Protein AF-0000000081229190 (afdb_homodimer)

Organism: NCBI:txid444605

Structure (mmCIF, N/CA/C/O backbone):
data_AF-0000000081229190-model_v1
#
loop_
_entity.id
_entity.type
_entity.pdbx_description
1 polymer 'MADS-box domain-containing protein'
#
loop_
_atom_site.group_PDB
_atom_site.id
_atom_site.type_symbol
_atom_site.label_atom_id
_atom_site.label_alt_id
_atom_site.label_comp_id
_atom_site.label_asym_id
_atom_site.label_entity_id
_atom_site.label_seq_id
_atom_site.pdbx_PDB_ins_code
_atom_site.Cartn_x
_atom_site.Cartn_y
_atom_site.Cartn_z
_atom_site.occupancy
_atom_site.B_iso_or_equiv
_atom_site.auth_seq_id
_atom_site.auth_comp_id
_atom_site.auth_asym_id
_atom_site.auth_atom_id
_atom_site.pdbx_PDB_model_num
ATOM 1 N N . MET A 1 1 ? 0.702 -2.137 -29.719 1 44.91 1 MET A N 1
ATOM 2 C CA . MET A 1 1 ? -0.672 -2.428 -29.328 1 44.91 1 MET A CA 1
ATOM 3 C C . MET A 1 1 ? -0.788 -2.543 -27.812 1 44.91 1 MET A C 1
ATOM 5 O O . MET A 1 1 ? 0.131 -3.031 -27.156 1 44.91 1 MET A O 1
ATOM 9 N N . GLY A 1 2 ? -1.499 -1.683 -27.266 1 44.56 2 GLY A N 1
ATOM 10 C CA . GLY A 1 2 ? -1.518 -1.787 -25.812 1 44.56 2 GLY A CA 1
ATOM 11 C C . GLY A 1 2 ? -2.01 -3.135 -25.312 1 44.56 2 GLY A C 1
ATOM 12 O O . GLY A 1 2 ? -2.484 -3.955 -26.109 1 44.56 2 GLY A O 1
ATOM 13 N N . ARG A 1 3 ? -1.478 -3.643 -24.391 1 60.81 3 ARG A N 1
ATOM 14 C CA . ARG A 1 3 ? -1.942 -4.926 -23.875 1 60.81 3 ARG A CA 1
ATOM 15 C C . ARG A 1 3 ? -3.41 -4.852 -23.469 1 60.81 3 ARG A C 1
ATOM 17 O O . ARG A 1 3 ? -3.875 -3.818 -22.984 1 60.81 3 ARG A O 1
ATOM 24 N N . GLY A 1 4 ? -4.352 -4.973 -24.469 1 62.59 4 GLY A N 1
ATOM 25 C CA . GLY A 1 4 ? -5.777 -5.051 -24.203 1 62.59 4 GLY A CA 1
ATOM 26 C C . GLY A 1 4 ? -6.105 -5.039 -22.719 1 62.59 4 GLY A C 1
ATOM 27 O O . GLY A 1 4 ? -5.215 -4.863 -21.875 1 62.59 4 GLY A O 1
ATOM 28 N N . LYS A 1 5 ? -7.398 -4.93 -22.281 1 77.44 5 LYS A N 1
ATOM 29 C CA . LYS A 1 5 ? -7.883 -4.992 -20.906 1 77.44 5 LYS A CA 1
ATOM 30 C C . LYS A 1 5 ? -7.43 -6.281 -20.219 1 77.44 5 LYS A C 1
ATOM 32 O O . LYS A 1 5 ? -7.68 -7.379 -20.719 1 77.44 5 LYS A O 1
ATOM 37 N N . ILE A 1 6 ? -6.566 -6.094 -19.328 1 78.38 6 ILE A N 1
ATOM 38 C CA . ILE A 1 6 ? -6.047 -7.27 -18.641 1 78.38 6 ILE A CA 1
ATOM 39 C C . ILE A 1 6 ? -7.086 -7.793 -17.656 1 78.38 6 ILE A C 1
ATOM 41 O O . ILE A 1 6 ? -7.719 -7.016 -16.938 1 78.38 6 ILE A O 1
ATOM 45 N N . VAL A 1 7 ? -7.406 -9.086 -17.891 1 89.5 7 VAL A N 1
ATOM 46 C CA . VAL A 1 7 ? -8.211 -9.766 -16.875 1 89.5 7 VAL A CA 1
ATOM 47 C C . VAL A 1 7 ? -7.379 -9.977 -15.617 1 89.5 7 VAL A C 1
ATOM 49 O O . VAL A 1 7 ? -6.242 -10.445 -15.688 1 89.5 7 VAL A O 1
ATOM 52 N N . ILE A 1 8 ? -7.957 -9.547 -14.477 1 95 8 ILE A N 1
ATOM 53 C CA . ILE A 1 8 ? -7.215 -9.68 -13.227 1 95 8 ILE A CA 1
ATOM 54 C C . ILE A 1 8 ? -7.332 -11.117 -12.719 1 95 8 ILE A C 1
ATOM 56 O O . ILE A 1 8 ? -8.305 -11.461 -12.031 1 95 8 ILE A O 1
ATOM 60 N N . ARG A 1 9 ? -6.488 -11.859 -13.055 1 95.94 9 ARG A N 1
ATOM 61 C CA . ARG A 1 9 ? -6.305 -13.242 -12.609 1 95.94 9 ARG A CA 1
ATOM 62 C C . ARG A 1 9 ? -4.824 -13.578 -12.484 1 95.94 9 ARG A C 1
ATOM 64 O O . ARG A 1 9 ? -3.979 -12.938 -13.117 1 95.94 9 ARG A O 1
ATOM 71 N N . ARG A 1 10 ? -4.688 -14.594 -11.68 1 95.69 10 ARG A N 1
ATOM 72 C CA . ARG A 1 10 ? -3.295 -14.984 -11.477 1 95.69 10 ARG A CA 1
ATOM 73 C C . ARG A 1 10 ? -2.6 -15.25 -12.805 1 95.69 10 ARG A C 1
ATOM 75 O O . ARG A 1 10 ? -3.15 -15.938 -13.672 1 95.69 10 ARG A O 1
ATOM 82 N N . ILE A 1 11 ? -1.456 -14.688 -12.922 1 95.88 11 ILE A N 1
ATOM 83 C CA . ILE A 1 11 ? -0.645 -14.914 -14.109 1 95.88 11 ILE A CA 1
ATOM 84 C C . ILE A 1 11 ? -0.009 -16.297 -14.039 1 95.88 11 ILE A C 1
ATOM 86 O O . ILE A 1 11 ? 0.702 -16.625 -13.086 1 95.88 11 ILE A O 1
ATOM 90 N N . ASP A 1 12 ? -0.111 -17.125 -15.031 1 95.94 12 ASP A N 1
ATOM 91 C CA . ASP A 1 12 ? 0.319 -18.516 -15.008 1 95.94 12 ASP A CA 1
ATOM 92 C C . ASP A 1 12 ? 1.807 -18.641 -15.328 1 95.94 12 ASP A C 1
ATOM 94 O O . ASP A 1 12 ? 2.512 -19.453 -14.727 1 95.94 12 ASP A O 1
ATOM 98 N N . ASN A 1 13 ? 2.188 -17.922 -16.359 1 96.19 13 ASN A N 1
ATOM 99 C CA . ASN A 1 13 ? 3.607 -17.969 -16.703 1 96.19 13 ASN A CA 1
ATOM 100 C C . ASN A 1 13 ? 4.465 -17.359 -15.594 1 96.19 13 ASN A C 1
ATOM 102 O O . ASN A 1 13 ? 4.312 -16.188 -15.25 1 96.19 13 ASN A O 1
ATOM 106 N N . SER A 1 14 ? 5.363 -18.141 -15.102 1 95.31 14 SER A N 1
ATOM 107 C CA . SER A 1 14 ? 6.145 -17.75 -13.938 1 95.31 14 SER A CA 1
ATOM 108 C C . SER A 1 14 ? 7.039 -16.547 -14.242 1 95.31 14 SER A C 1
ATOM 110 O O . SER A 1 14 ? 7.18 -15.641 -13.422 1 95.31 14 SER A O 1
ATOM 112 N N . THR A 1 15 ? 7.676 -16.578 -15.367 1 96.69 15 THR A N 1
ATOM 113 C CA . THR A 1 15 ? 8.57 -15.492 -15.742 1 96.69 15 THR A CA 1
ATOM 114 C C . THR A 1 15 ? 7.797 -14.18 -15.852 1 96.69 15 THR A C 1
ATOM 116 O O . THR A 1 15 ? 8.211 -13.164 -15.297 1 96.69 15 THR A O 1
ATOM 119 N N . SER A 1 16 ? 6.676 -14.227 -16.547 1 96.19 16 SER A N 1
ATOM 120 C CA . SER A 1 16 ? 5.836 -13.047 -16.672 1 96.19 16 SER A CA 1
ATOM 121 C C . SER A 1 16 ? 5.297 -12.586 -15.328 1 96.19 16 SER A C 1
ATOM 123 O O . SER A 1 16 ? 5.211 -11.391 -15.055 1 96.19 16 SER A O 1
ATOM 125 N N . ARG A 1 17 ? 4.875 -13.539 -14.492 1 96.81 17 ARG A N 1
ATOM 126 C CA . ARG A 1 17 ? 4.359 -13.227 -13.164 1 96.81 17 ARG A CA 1
ATOM 127 C C . ARG A 1 17 ? 5.41 -12.516 -12.32 1 96.81 17 ARG A C 1
ATOM 129 O O . ARG A 1 17 ? 5.102 -11.555 -11.617 1 96.81 17 ARG A O 1
ATOM 136 N N . GLN A 1 18 ? 6.605 -12.984 -12.477 1 96.81 18 GLN A N 1
ATOM 137 C CA . GLN A 1 18 ? 7.695 -12.383 -11.711 1 96.81 18 GLN A CA 1
ATOM 138 C C . GLN A 1 18 ? 7.98 -10.961 -12.195 1 96.81 18 GLN A C 1
ATOM 140 O O . GLN A 1 18 ? 8.25 -10.07 -11.383 1 96.81 18 GLN A O 1
ATOM 145 N N . VAL A 1 19 ? 7.98 -10.812 -13.477 1 97.81 19 VAL A N 1
ATOM 146 C CA . VAL A 1 19 ? 8.227 -9.484 -14.031 1 97.81 19 VAL A CA 1
ATOM 147 C C . VAL A 1 19 ? 7.129 -8.523 -13.594 1 97.81 19 VAL A C 1
ATOM 149 O O . VAL A 1 19 ? 7.41 -7.406 -13.148 1 97.81 19 VAL A O 1
ATOM 152 N N . THR A 1 20 ? 5.879 -8.922 -13.727 1 97 20 THR A N 1
ATOM 153 C CA . THR A 1 20 ? 4.746 -8.117 -13.297 1 97 20 THR A CA 1
ATOM 154 C C . THR A 1 20 ? 4.844 -7.797 -11.805 1 97 20 THR A C 1
ATOM 156 O O . THR A 1 20 ? 4.641 -6.656 -11.391 1 97 20 THR A O 1
ATOM 159 N N . PHE A 1 21 ? 5.18 -8.797 -11.008 1 97.81 21 PHE A N 1
ATOM 160 C CA . PHE A 1 21 ? 5.336 -8.617 -9.57 1 97.81 21 PHE A CA 1
ATOM 161 C C . PHE A 1 21 ? 6.316 -7.488 -9.266 1 97.81 21 PHE A C 1
ATOM 163 O O . PHE A 1 21 ? 6.008 -6.582 -8.484 1 97.81 21 PHE A O 1
ATOM 170 N N . SER A 1 22 ? 7.426 -7.504 -9.922 1 98 22 SER A N 1
ATOM 171 C CA . SER A 1 22 ? 8.461 -6.512 -9.656 1 98 22 SER A CA 1
ATOM 172 C C . SER A 1 22 ? 7.984 -5.109 -10.016 1 98 22 SER A C 1
ATOM 174 O O . SER A 1 22 ? 8.18 -4.168 -9.242 1 98 22 SER A O 1
ATOM 176 N N . LYS A 1 23 ? 7.395 -5.059 -11.109 1 98.12 23 LYS A N 1
ATOM 177 C CA . LYS A 1 23 ? 6.957 -3.75 -11.586 1 98.12 23 LYS A CA 1
ATOM 178 C C . LYS A 1 23 ? 5.844 -3.184 -10.711 1 98.12 23 LYS A C 1
ATOM 180 O O . LYS A 1 23 ? 5.914 -2.031 -10.281 1 98.12 23 LYS A O 1
ATOM 185 N N . ARG A 1 24 ? 4.891 -3.986 -10.484 1 98.44 24 ARG A N 1
ATOM 186 C CA . ARG A 1 24 ? 3.748 -3.51 -9.711 1 98.44 24 ARG A CA 1
ATOM 187 C C . ARG A 1 24 ? 4.133 -3.26 -8.258 1 98.44 24 ARG A C 1
ATOM 189 O O . ARG A 1 24 ? 3.609 -2.342 -7.621 1 98.44 24 ARG A O 1
ATOM 196 N N . ARG A 1 25 ? 4.887 -4.082 -7.75 1 97.75 25 ARG A N 1
ATOM 197 C CA . ARG A 1 25 ? 5.383 -3.871 -6.391 1 97.75 25 ARG A CA 1
ATOM 198 C C . ARG A 1 25 ? 6.039 -2.502 -6.254 1 97.75 25 ARG A C 1
ATOM 200 O O . ARG A 1 25 ? 5.727 -1.75 -5.328 1 97.75 25 ARG A O 1
ATOM 207 N N . SER A 1 26 ? 6.973 -2.232 -7.16 1 98.44 26 SER A N 1
ATOM 208 C CA . SER A 1 26 ? 7.664 -0.947 -7.125 1 98.44 26 SER A CA 1
ATOM 209 C C . SER A 1 26 ? 6.68 0.213 -7.242 1 98.44 26 SER A C 1
ATOM 211 O O . SER A 1 26 ? 6.82 1.222 -6.547 1 98.44 26 SER A O 1
ATOM 213 N N . GLY A 1 27 ? 5.727 0.054 -8.133 1 98.62 27 GLY A N 1
ATOM 214 C CA . GLY A 1 27 ? 4.707 1.076 -8.289 1 98.62 27 GLY A CA 1
ATOM 215 C C . GLY A 1 27 ? 3.875 1.292 -7.039 1 98.62 27 GLY A C 1
ATOM 216 O O . GLY A 1 27 ? 3.576 2.432 -6.676 1 98.62 27 GLY A O 1
ATOM 217 N N . LEU A 1 28 ? 3.498 0.264 -6.406 1 98.56 28 LEU A N 1
ATOM 218 C CA . LEU A 1 28 ? 2.697 0.331 -5.191 1 98.56 28 LEU A CA 1
ATOM 219 C C . LEU A 1 28 ? 3.434 1.095 -4.094 1 98.56 28 LEU A C 1
ATOM 221 O O . LEU A 1 28 ? 2.861 1.982 -3.459 1 98.56 28 LEU A O 1
ATOM 225 N N . LEU A 1 29 ? 4.648 0.758 -3.965 1 98 29 LEU A N 1
ATOM 226 C CA . LEU A 1 29 ? 5.449 1.396 -2.924 1 98 29 LEU A CA 1
ATOM 227 C C . LEU A 1 29 ? 5.656 2.875 -3.23 1 98 29 LEU A C 1
ATOM 229 O O . LEU A 1 29 ? 5.617 3.711 -2.324 1 98 29 LEU A O 1
ATOM 233 N N . LYS A 1 30 ? 5.875 3.213 -4.441 1 98.25 30 LYS A N 1
ATOM 234 C CA . LYS A 1 30 ? 6.016 4.613 -4.836 1 98.25 30 LYS A CA 1
ATOM 235 C C . LYS A 1 30 ? 4.742 5.398 -4.531 1 98.25 30 LYS A C 1
ATOM 237 O O . LYS A 1 30 ? 4.809 6.512 -4.008 1 98.25 30 LYS A O 1
ATOM 242 N N . LYS A 1 31 ? 3.672 4.824 -4.879 1 98.38 31 LYS A N 1
ATOM 243 C CA . LYS A 1 31 ? 2.398 5.5 -4.645 1 98.38 31 LYS A CA 1
ATOM 244 C C . LYS A 1 31 ? 2.139 5.691 -3.154 1 98.38 31 LYS A C 1
ATOM 246 O O . LYS A 1 31 ? 1.525 6.676 -2.746 1 98.38 31 LYS A O 1
ATOM 251 N N . ALA A 1 32 ? 2.525 4.719 -2.367 1 97.75 32 ALA A N 1
ATOM 252 C CA . ALA A 1 32 ? 2.385 4.844 -0.918 1 97.75 32 ALA A CA 1
ATOM 253 C C . ALA A 1 32 ? 3.199 6.02 -0.388 1 97.75 32 ALA A C 1
ATOM 255 O O . ALA A 1 32 ? 2.717 6.789 0.446 1 97.75 32 ALA A O 1
ATOM 256 N N . LYS A 1 33 ? 4.402 6.16 -0.848 1 97 33 LYS A N 1
ATOM 257 C CA . LYS A 1 33 ? 5.254 7.273 -0.438 1 97 33 LYS A CA 1
ATOM 258 C C . LYS A 1 33 ? 4.645 8.609 -0.839 1 97 33 LYS A C 1
ATOM 260 O O . LYS A 1 33 ? 4.629 9.555 -0.047 1 97 33 LYS A O 1
ATOM 265 N N . VAL A 1 34 ? 4.207 8.703 -2.016 1 97.38 34 VAL A N 1
ATOM 266 C CA . VAL A 1 34 ? 3.615 9.93 -2.541 1 97.38 34 VAL A CA 1
ATOM 267 C C . VAL A 1 34 ? 2.402 10.32 -1.7 1 97.38 34 VAL A C 1
ATOM 269 O O . VAL A 1 34 ? 2.268 11.477 -1.29 1 97.38 34 VAL A O 1
ATOM 272 N N . LEU A 1 35 ? 1.558 9.336 -1.472 1 97.25 35 LEU A N 1
ATOM 273 C CA . LEU A 1 35 ? 0.381 9.586 -0.645 1 97.25 35 LEU A CA 1
ATOM 274 C C . LEU A 1 35 ? 0.781 10.109 0.729 1 97.25 35 LEU A C 1
ATOM 276 O O . LEU A 1 35 ? 0.182 11.062 1.23 1 97.25 35 LEU A O 1
ATOM 280 N N . SER A 1 36 ? 1.752 9.438 1.32 1 95.12 36 SER A N 1
ATOM 281 C CA . SER A 1 36 ? 2.219 9.836 2.646 1 95.12 36 SER A CA 1
ATOM 282 C C . SER A 1 36 ? 2.672 11.289 2.664 1 95.12 36 SER A C 1
ATOM 284 O O . SER A 1 36 ? 2.33 12.039 3.58 1 95.12 36 SER A O 1
ATOM 286 N N . VAL A 1 37 ? 3.389 11.734 1.677 1 96.06 37 VAL A N 1
ATOM 287 C CA . VAL A 1 37 ? 3.967 13.07 1.645 1 96.06 37 VAL A CA 1
ATOM 288 C C . VAL A 1 37 ? 2.891 14.086 1.27 1 96.06 37 VAL A C 1
ATOM 290 O O . VAL A 1 37 ? 2.734 15.109 1.941 1 96.06 37 VAL A O 1
ATOM 293 N N . LEU A 1 38 ? 2.121 13.812 0.281 1 96.19 38 LEU A N 1
ATOM 294 C CA . LEU A 1 38 ? 1.125 14.766 -0.19 1 96.19 38 LEU A CA 1
ATOM 295 C C . LEU A 1 38 ? 0.095 15.062 0.896 1 96.19 38 LEU A C 1
ATOM 297 O O . LEU A 1 38 ? -0.347 16.203 1.049 1 96.19 38 LEU A O 1
ATOM 301 N N . CYS A 1 39 ? -0.235 14.016 1.582 1 96 39 CYS A N 1
ATOM 302 C CA . CYS A 1 39 ? -1.399 14.156 2.449 1 96 39 CYS A CA 1
ATOM 303 C C . CYS A 1 39 ? -0.999 14.078 3.918 1 96 39 CYS A C 1
ATOM 305 O O . CYS A 1 39 ? -1.858 13.992 4.797 1 96 39 CYS A O 1
ATOM 307 N N . ASP A 1 40 ? 0.223 14.031 4.125 1 92.69 40 ASP A N 1
ATOM 308 C CA . ASP A 1 40 ? 0.682 13.883 5.5 1 92.69 40 ASP A CA 1
ATOM 309 C C . ASP A 1 40 ? -0.06 12.758 6.211 1 92.69 40 ASP A C 1
ATOM 311 O O . ASP A 1 40 ? -0.607 12.953 7.297 1 92.69 40 ASP A O 1
ATOM 315 N N . ALA A 1 41 ? -0.1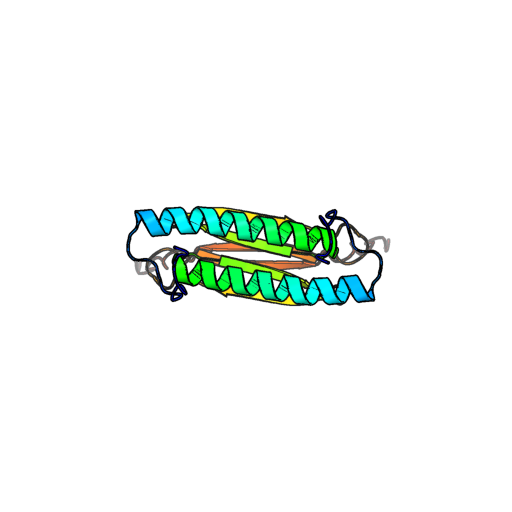01 11.703 5.543 1 92 41 ALA A N 1
ATOM 316 C CA . ALA A 1 41 ? -0.83 10.539 6.039 1 92 41 ALA A CA 1
ATOM 317 C C . ALA A 1 41 ? 0.129 9.461 6.535 1 92 41 ALA A C 1
ATOM 319 O O . ALA A 1 41 ? 1.265 9.367 6.062 1 92 41 ALA A O 1
ATOM 320 N N . GLU A 1 42 ? -0.283 8.734 7.527 1 87.69 42 GLU A N 1
ATOM 321 C CA . GLU A 1 42 ? 0.422 7.523 7.934 1 87.69 42 GLU A CA 1
ATOM 322 C C . GLU A 1 42 ? 0.065 6.348 7.027 1 87.69 42 GLU A C 1
ATOM 324 O O . GLU A 1 42 ? -1.107 5.992 6.895 1 87.69 42 GLU A O 1
ATOM 329 N N . VAL A 1 43 ? 1.045 5.836 6.43 1 91.88 43 VAL A N 1
ATOM 330 C CA . VAL A 1 43 ? 0.837 4.777 5.449 1 91.88 43 VAL A CA 1
ATOM 331 C C . VAL A 1 43 ? 1.814 3.633 5.707 1 91.88 43 VAL A C 1
ATOM 333 O O . VAL A 1 43 ? 3.002 3.863 5.949 1 91.88 43 VAL A O 1
ATOM 336 N N . GLY A 1 44 ? 1.329 2.387 5.75 1 90.44 44 GLY A N 1
ATOM 337 C CA . GLY A 1 44 ? 2.127 1.172 5.797 1 90.44 44 GLY A CA 1
ATOM 338 C C . GLY A 1 44 ? 1.808 0.203 4.676 1 90.44 44 GLY A C 1
ATOM 339 O O . GLY A 1 44 ? 0.638 -0.053 4.383 1 90.44 44 GLY A O 1
ATOM 340 N N . VAL A 1 45 ? 2.826 -0.286 4.02 1 92.75 45 VAL A N 1
ATOM 341 C CA . VAL A 1 45 ? 2.68 -1.292 2.973 1 92.75 45 VAL A CA 1
ATOM 342 C C . VAL A 1 45 ? 3.691 -2.416 3.191 1 92.75 45 VAL A C 1
ATOM 344 O O . VAL A 1 45 ? 4.855 -2.158 3.504 1 92.75 45 VAL A O 1
ATOM 347 N N . ILE A 1 46 ? 3.188 -3.607 3 1 89.25 46 ILE A N 1
ATOM 348 C CA . ILE A 1 46 ? 4.07 -4.77 3.045 1 89.25 46 ILE A CA 1
ATOM 349 C C . ILE A 1 46 ? 3.738 -5.711 1.891 1 89.25 46 ILE A C 1
ATOM 351 O O . ILE A 1 46 ? 2.566 -5.93 1.575 1 89.25 46 ILE A O 1
ATOM 355 N N . VAL A 1 47 ? 4.777 -6.219 1.242 1 91.62 47 VAL A N 1
ATOM 356 C CA . VAL A 1 47 ? 4.621 -7.152 0.131 1 91.62 47 VAL A CA 1
ATOM 357 C C . VAL A 1 47 ? 5.629 -8.289 0.265 1 91.62 47 VAL A C 1
ATOM 359 O O . VAL A 1 47 ? 6.812 -8.055 0.517 1 91.62 47 VAL A O 1
ATOM 362 N N . PHE A 1 48 ? 5.129 -9.445 0.087 1 89.56 48 PHE A N 1
ATOM 363 C CA . PHE A 1 48 ? 6.027 -10.594 0.105 1 89.56 48 PHE A CA 1
ATOM 364 C C . PHE A 1 48 ? 6.164 -11.195 -1.29 1 89.56 48 PHE A C 1
ATOM 366 O O . PHE A 1 48 ? 5.176 -11.352 -2.006 1 89.56 48 PHE A O 1
ATOM 373 N N . SER A 1 49 ? 7.406 -11.508 -1.603 1 88 49 SER A N 1
ATOM 374 C CA . SER A 1 49 ? 7.633 -12.242 -2.84 1 88 49 SER A CA 1
ATOM 375 C C . SER A 1 49 ? 7.324 -13.727 -2.66 1 88 49 SER A C 1
ATOM 377 O O . SER A 1 49 ? 7.133 -14.195 -1.535 1 88 49 SER A O 1
ATOM 379 N N . SER A 1 50 ? 7.371 -14.422 -3.854 1 85.31 50 SER A N 1
ATOM 380 C CA . SER A 1 50 ? 7.145 -15.859 -3.832 1 85.31 50 SER A CA 1
ATOM 381 C C . SER A 1 50 ? 8.258 -16.578 -3.08 1 85.31 50 SER A C 1
ATOM 383 O O . S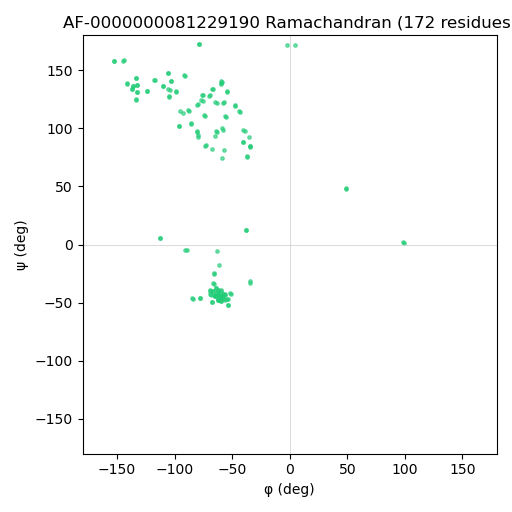ER A 1 50 ? 8.039 -17.656 -2.512 1 85.31 50 SER A O 1
ATOM 385 N N . THR A 1 51 ? 9.43 -15.992 -3.025 1 84.12 51 THR A N 1
ATOM 386 C CA . THR A 1 51 ? 10.562 -16.594 -2.344 1 84.12 51 THR A CA 1
ATOM 387 C C . THR A 1 51 ? 10.602 -16.188 -0.875 1 84.12 51 THR A C 1
ATOM 389 O O . THR A 1 51 ? 11.492 -16.609 -0.129 1 84.12 51 THR A O 1
ATOM 392 N N . GLY A 1 52 ? 9.68 -15.297 -0.494 1 79.81 52 GLY A N 1
ATOM 393 C CA . GLY A 1 52 ? 9.602 -14.891 0.901 1 79.81 52 GLY A CA 1
ATOM 394 C C . GLY A 1 52 ? 10.305 -13.57 1.181 1 79.81 52 GLY A C 1
ATOM 395 O O . GLY A 1 52 ? 10.398 -13.148 2.334 1 79.81 52 GLY A O 1
ATOM 396 N N . LYS A 1 53 ? 10.828 -12.992 0.131 1 85.56 53 LYS A N 1
ATOM 397 C CA . LYS A 1 53 ? 11.445 -11.688 0.323 1 85.56 53 LYS A CA 1
ATOM 398 C C . LYS A 1 53 ? 10.398 -10.633 0.669 1 85.56 53 LYS A C 1
ATOM 400 O O . LYS A 1 53 ? 9.328 -10.594 0.064 1 85.56 53 LYS A O 1
ATOM 405 N N . LEU A 1 54 ? 10.75 -9.82 1.722 1 86.06 54 LEU A N 1
ATOM 406 C CA . LEU A 1 54 ? 9.82 -8.797 2.197 1 86.06 54 LEU A CA 1
ATOM 407 C C . LEU A 1 54 ? 10.18 -7.43 1.626 1 86.06 54 LEU A C 1
ATOM 409 O O . LEU A 1 54 ? 11.352 -7.043 1.617 1 86.06 54 LEU A O 1
ATOM 413 N N . TYR A 1 55 ? 9.219 -6.699 1.085 1 91.81 55 TYR A N 1
ATOM 414 C CA . TYR A 1 55 ? 9.289 -5.297 0.698 1 91.81 55 TYR A CA 1
ATOM 415 C C . TYR A 1 55 ? 8.297 -4.461 1.502 1 91.81 55 TYR A C 1
ATOM 417 O O . TYR A 1 55 ? 7.199 -4.918 1.814 1 91.81 55 TYR A O 1
ATOM 425 N N . ASP A 1 56 ? 8.766 -3.229 1.864 1 88.38 56 ASP A N 1
ATOM 426 C CA . ASP A 1 56 ? 7.824 -2.477 2.686 1 88.38 56 ASP A CA 1
ATOM 427 C C . ASP A 1 56 ? 8.031 -0.973 2.523 1 88.38 56 ASP A C 1
ATOM 429 O O . ASP A 1 56 ? 9.062 -0.536 2.004 1 88.38 56 ASP A O 1
ATOM 433 N N . HIS A 1 57 ? 7.016 -0.264 2.83 1 92 57 HIS A N 1
ATOM 434 C CA 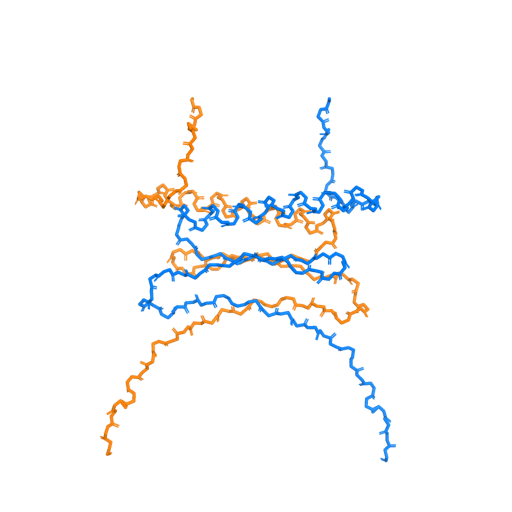. HIS A 1 57 ? 7 1.171 3.088 1 92 57 HIS A CA 1
ATOM 435 C C . HIS A 1 57 ? 6.203 1.495 4.352 1 92 57 HIS A C 1
ATOM 437 O O . HIS A 1 57 ? 5.094 0.996 4.535 1 92 57 HIS A O 1
ATOM 443 N N . ALA A 1 58 ? 6.875 2.184 5.238 1 87.94 58 ALA A N 1
ATOM 444 C CA . ALA A 1 58 ? 6.164 2.662 6.418 1 87.94 58 ALA A CA 1
ATOM 445 C C . ALA A 1 58 ? 6.633 4.059 6.816 1 87.94 58 ALA A C 1
ATOM 447 O O . ALA A 1 58 ? 7.82 4.371 6.719 1 87.94 58 ALA A O 1
ATOM 448 N N . ASN A 1 59 ? 5.652 4.887 7.184 1 82.06 59 ASN A N 1
ATOM 449 C CA . ASN A 1 59 ? 6.012 6.191 7.727 1 82.06 59 ASN A CA 1
ATOM 450 C C . ASN A 1 59 ? 5.227 6.504 9 1 82.06 59 ASN A C 1
ATOM 452 O O . ASN A 1 59 ? 4.191 5.887 9.258 1 82.06 59 ASN A O 1
ATOM 456 N N . THR A 1 60 ? 5.914 7.16 9.938 1 67.44 60 THR A N 1
ATOM 457 C CA . THR A 1 60 ? 5.246 7.621 11.156 1 67.44 60 THR A CA 1
ATOM 458 C C . THR A 1 60 ? 4.973 9.125 11.086 1 67.44 60 THR A C 1
ATOM 460 O O . THR A 1 60 ? 5.68 9.859 10.391 1 67.44 60 THR A O 1
ATOM 463 N N . ARG A 1 61 ? 3.805 9.406 11.602 1 62.19 61 ARG A N 1
ATOM 464 C CA . ARG A 1 61 ? 3.463 10.828 11.617 1 62.19 61 ARG A CA 1
ATOM 465 C C . ARG A 1 61 ? 4.516 11.633 12.375 1 62.19 61 ARG A C 1
ATOM 467 O O . ARG A 1 61 ? 5.137 11.125 13.312 1 62.19 61 ARG A O 1
ATOM 474 N N . SER A 1 62 ? 5.039 12.57 11.641 1 54.25 62 SER A N 1
ATOM 475 C CA . SER A 1 62 ? 6.02 13.445 12.281 1 54.25 62 SER A CA 1
ATOM 476 C C . SER A 1 62 ? 5.477 14.039 13.57 1 54.25 62 SER A C 1
ATOM 478 O O . SER A 1 62 ? 6.234 14.328 14.5 1 54.25 62 SER A O 1
ATOM 480 N N . ASP A 1 63 ? 4.238 14.5 13.695 1 53 63 ASP A N 1
ATOM 481 C CA . ASP A 1 63 ? 3.836 15.242 14.883 1 53 63 ASP A CA 1
ATOM 482 C C . ASP A 1 63 ? 3.703 14.32 16.094 1 53 63 ASP A C 1
ATOM 484 O O . ASP A 1 63 ? 2.883 13.398 16.094 1 53 63 ASP A O 1
ATOM 488 N N . LEU A 1 64 ? 4.777 14.078 16.781 1 45.16 64 LEU A N 1
ATOM 489 C CA . LEU A 1 64 ? 5.055 13.414 18.047 1 45.16 64 LEU A CA 1
ATOM 490 C C . LEU A 1 64 ? 3.92 13.648 19.031 1 45.16 64 LEU A C 1
ATOM 492 O O . LEU A 1 64 ? 3.951 13.125 20.156 1 45.16 64 LEU A O 1
ATOM 496 N N . SER A 1 65 ? 3.23 14.672 19.094 1 44.75 65 SER A N 1
ATOM 497 C CA . SER A 1 65 ? 2.438 15 20.281 1 44.75 65 SER A CA 1
ATOM 498 C C . SER A 1 65 ? 1.303 14 20.484 1 44.75 65 SER A C 1
ATOM 500 O O . SER A 1 65 ? 0.663 13.977 21.531 1 44.75 65 SER A O 1
ATOM 502 N N . LEU A 1 66 ? 0.682 13.43 19.547 1 47.41 66 LEU A N 1
ATOM 503 C CA . LEU A 1 66 ? -0.391 12.484 19.844 1 47.41 66 LEU A CA 1
ATOM 504 C C . LEU A 1 66 ? 0.145 11.062 19.922 1 47.41 66 LEU A C 1
ATOM 506 O O . LEU A 1 66 ? 1.221 10.773 19.391 1 47.41 66 LEU A O 1
ATOM 510 N N . PRO A 1 67 ? -0.474 10.289 20.828 1 47.94 67 PRO A N 1
ATOM 511 C CA . PRO A 1 67 ? -0.038 8.891 20.875 1 47.94 67 PRO A CA 1
ATOM 512 C C . PRO A 1 67 ? 0.336 8.344 19.5 1 47.94 67 PRO A C 1
ATOM 514 O O . PRO A 1 67 ? -0.42 8.508 18.531 1 47.94 67 PRO A O 1
ATOM 517 N N . SER A 1 68 ? 1.556 8.617 19.188 1 52.56 68 SER A N 1
ATOM 518 C CA . SER A 1 68 ? 2.186 8.297 17.922 1 52.56 68 SER A CA 1
ATOM 519 C C . SER A 1 68 ? 1.769 6.91 17.438 1 52.56 68 SER A C 1
ATOM 521 O O . SER A 1 68 ? 1.833 5.934 18.188 1 52.56 68 SER A O 1
ATOM 523 N N . ARG A 1 69 ? 0.704 6.965 16.75 1 52.69 69 ARG A N 1
ATOM 524 C CA . ARG A 1 69 ? 0.323 5.691 16.156 1 52.69 69 ARG A CA 1
ATOM 525 C C . ARG A 1 69 ? 1.426 5.164 15.242 1 52.69 69 ARG A C 1
ATOM 527 O O . ARG A 1 69 ? 1.969 5.91 14.422 1 52.69 69 ARG A O 1
ATOM 534 N N . SER A 1 70 ? 2.154 4.238 15.805 1 60.03 70 SER A N 1
ATOM 535 C CA . SER A 1 70 ? 3.131 3.574 14.945 1 60.03 70 SER A CA 1
ATOM 536 C C . SER A 1 70 ? 2.568 2.281 14.367 1 60.03 70 SER A C 1
ATOM 538 O O . SER A 1 70 ? 1.919 1.508 15.07 1 60.03 70 SER A O 1
ATOM 540 N N . VAL A 1 71 ? 2.422 2.287 13.109 1 59.75 71 VAL A N 1
ATOM 541 C CA . VAL A 1 71 ? 1.998 1.063 12.438 1 59.75 71 VAL A CA 1
ATOM 542 C C . VAL A 1 71 ? 3.158 0.071 12.391 1 59.75 71 VAL A C 1
ATOM 544 O O . VAL A 1 71 ? 4.297 0.45 12.094 1 59.75 71 VAL A O 1
ATOM 547 N N . TYR A 1 72 ? 3.025 -0.916 13.086 1 60.31 72 TYR A N 1
ATOM 548 C CA . TYR A 1 72 ? 4.02 -1.979 12.984 1 60.31 72 TYR A CA 1
ATOM 549 C C . TYR A 1 72 ? 3.455 -3.178 12.227 1 60.31 72 TYR A C 1
ATOM 551 O O . TYR A 1 72 ? 2.238 -3.369 12.172 1 60.31 72 TYR A O 1
ATOM 559 N N . PHE A 1 73 ? 4.301 -3.59 11.359 1 60.88 73 PHE A N 1
ATOM 560 C CA . PHE A 1 73 ? 3.955 -4.809 10.641 1 60.88 73 PHE A CA 1
ATOM 561 C C . PHE A 1 73 ? 4.445 -6.039 11.391 1 60.88 73 PHE A C 1
ATOM 563 O O . PHE A 1 73 ? 5.512 -6.012 12.008 1 60.88 73 PHE A O 1
ATOM 570 N N . GLY A 1 74 ? 3.523 -6.863 11.836 1 59.59 74 GLY A N 1
ATOM 571 C CA . GLY A 1 74 ? 3.965 -8.164 12.312 1 59.59 74 GLY A CA 1
ATOM 572 C C . GLY A 1 74 ? 3.662 -9.289 11.336 1 59.59 74 GLY A C 1
ATOM 573 O O . GLY A 1 74 ? 2.711 -9.203 10.555 1 59.59 74 GLY A O 1
ATOM 574 N N . VAL A 1 75 ? 4.621 -10.008 11.023 1 52.91 75 VAL A N 1
ATOM 575 C CA . VAL A 1 75 ? 4.426 -11.219 10.234 1 52.91 75 VAL A CA 1
ATOM 576 C C . VAL A 1 75 ? 4.336 -12.43 11.164 1 52.91 75 VAL A C 1
ATOM 578 O O . VAL A 1 75 ? 5.207 -12.641 12.008 1 52.91 75 VAL A O 1
ATOM 581 N N . TYR A 1 76 ? 3.129 -12.781 11.297 1 56 76 TYR A N 1
ATOM 582 C CA . TYR A 1 76 ? 2.973 -13.992 12.094 1 56 76 TYR A CA 1
ATOM 583 C C . TYR A 1 76 ? 3.123 -15.242 11.227 1 56 76 TYR A C 1
ATOM 585 O O . TYR A 1 76 ? 2.492 -15.352 10.172 1 56 76 TYR A O 1
ATOM 593 N N . ILE A 1 77 ? 4.289 -15.836 11.391 1 49.34 77 ILE A N 1
ATOM 594 C CA . ILE A 1 77 ? 4.473 -17.141 10.758 1 49.34 77 ILE A CA 1
ATOM 595 C C . ILE A 1 77 ? 3.83 -18.219 11.617 1 49.34 77 ILE A C 1
ATOM 597 O O . ILE A 1 77 ? 4.133 -18.344 12.812 1 49.34 77 ILE A O 1
ATOM 601 N N . GLN A 1 78 ? 2.633 -18.531 11.172 1 49.66 78 GLN A N 1
ATOM 602 C CA . GLN A 1 78 ? 2.061 -19.672 11.883 1 49.66 78 GLN A CA 1
ATOM 603 C C . GLN A 1 78 ? 2.895 -20.922 11.656 1 49.66 78 GLN A C 1
ATOM 605 O O . GLN A 1 78 ? 3.084 -21.359 10.516 1 49.66 78 GLN A O 1
ATOM 610 N N . LEU A 1 79 ? 3.768 -21.188 12.609 1 49.22 79 LEU A N 1
ATOM 611 C CA . LEU A 1 79 ? 4.531 -22.422 12.586 1 49.22 79 LEU A CA 1
ATOM 612 C C . LEU A 1 79 ? 3.604 -23.641 12.625 1 49.22 79 LEU A C 1
ATOM 614 O O . LEU A 1 79 ? 2.508 -23.562 13.188 1 49.22 79 LEU A O 1
ATOM 618 N N . PRO A 1 80 ? 3.883 -24.656 11.852 1 48.53 80 PRO A N 1
ATOM 619 C CA . PRO A 1 80 ? 3.094 -25.875 11.977 1 48.53 80 PRO A CA 1
ATOM 620 C C . PRO A 1 80 ? 2.92 -26.328 13.43 1 48.53 80 PRO A C 1
ATOM 622 O O . PRO A 1 80 ? 3.779 -26.047 14.273 1 48.53 80 PRO A O 1
ATOM 625 N N . LYS A 1 81 ? 1.768 -26.422 13.969 1 47.88 81 LYS A N 1
ATOM 626 C CA . LYS A 1 81 ? 1.562 -27.047 15.266 1 47.88 81 LYS A CA 1
ATOM 627 C C . LYS A 1 81 ? 2.441 -28.281 15.422 1 47.88 81 LYS A C 1
ATOM 629 O O . LYS A 1 81 ? 2.418 -29.188 14.578 1 47.88 81 LYS A O 1
ATOM 634 N N . TYR A 1 82 ? 3.611 -28.359 16.047 1 44.44 82 TYR A N 1
ATOM 635 C CA . TYR A 1 82 ? 4.188 -29.625 16.484 1 44.44 82 TYR A CA 1
ATOM 636 C C . TYR A 1 82 ? 3.131 -30.516 17.125 1 44.44 82 TYR A C 1
ATOM 638 O O . TYR A 1 82 ? 2.217 -30.016 17.797 1 44.44 82 TYR A O 1
ATOM 646 N N . GLY A 1 83 ? 2.729 -31.688 16.594 1 41.97 83 GLY A N 1
ATOM 647 C CA . GLY A 1 83 ? 2.129 -32.812 17.281 1 41.97 83 GLY A CA 1
ATOM 648 C C . GLY A 1 83 ? 2.713 -33.031 18.672 1 41.97 83 GLY A C 1
ATOM 649 O O . GLY A 1 83 ? 3.912 -33.281 18.812 1 41.97 83 GLY A O 1
ATOM 650 N N . SER A 1 84 ? 2.412 -32.281 19.734 1 43.97 84 SER A N 1
ATOM 651 C CA . SER A 1 84 ? 2.678 -32.781 21.078 1 43.97 84 SER A CA 1
ATOM 652 C C . SER A 1 84 ? 2.4 -34.281 21.188 1 43.97 84 SER A C 1
ATOM 654 O O . SER A 1 84 ? 1.398 -34.688 21.766 1 43.97 84 SER A O 1
ATOM 656 N N . ASP A 1 85 ? 2.195 -35.125 20.219 1 40.09 85 ASP A N 1
ATOM 657 C CA . ASP A 1 85 ? 1.831 -36.469 20.688 1 40.09 85 ASP A CA 1
ATOM 658 C C . ASP A 1 85 ? 2.951 -37.062 21.531 1 40.09 85 ASP A C 1
ATOM 660 O O . ASP A 1 85 ? 2.9 -38.25 21.875 1 40.09 85 ASP A O 1
ATOM 664 N N . ARG A 1 86 ? 4.25 -36.719 21.625 1 36.69 86 ARG A N 1
ATOM 665 C CA . ARG A 1 86 ? 4.957 -37.781 22.312 1 36.69 86 ARG A CA 1
ATOM 666 C C . ARG A 1 86 ? 4.527 -37.875 23.766 1 36.69 86 ARG A C 1
ATOM 668 O O . ARG A 1 86 ? 4.699 -36.938 24.531 1 36.69 86 ARG A O 1
ATOM 675 N N . GLU A 1 87 ? 3.406 -38.531 24.156 1 36.47 87 GLU A N 1
ATOM 676 C CA . GLU A 1 87 ? 3.051 -39.156 25.438 1 36.47 87 GLU A CA 1
ATOM 677 C C . GLU A 1 87 ? 4.273 -39.781 26.094 1 36.47 87 GLU A C 1
ATOM 679 O O . GLU A 1 87 ? 4.914 -40.656 25.516 1 36.47 87 GLU A O 1
ATOM 684 N N . ASP A 1 88 ? 5.07 -39.125 27 1 28.23 88 ASP A N 1
ATOM 685 C CA . ASP A 1 88 ? 5.523 -39.938 28.125 1 28.23 88 ASP A CA 1
ATOM 686 C C . ASP A 1 88 ? 4.348 -40.375 28.984 1 28.23 88 ASP A C 1
ATOM 688 O O . ASP A 1 88 ? 3.422 -39.625 29.234 1 28.23 88 ASP A O 1
ATOM 692 N N . MET B 1 1 ? -6.285 21.344 -19.156 1 44.75 1 MET B N 1
ATOM 693 C CA . MET B 1 1 ? -4.844 21.438 -18.938 1 44.75 1 MET B CA 1
ATOM 694 C C . MET B 1 1 ? -4.406 20.484 -17.828 1 44.75 1 MET B C 1
ATOM 696 O O . MET B 1 1 ? -5.129 20.281 -16.844 1 44.75 1 MET B O 1
ATOM 700 N N . GLY B 1 2 ? -3.627 19.562 -18.203 1 44.59 2 GLY B N 1
ATOM 701 C CA . GLY B 1 2 ? -3.293 18.641 -17.125 1 44.59 2 GLY B CA 1
ATOM 702 C C . GLY B 1 2 ? -2.613 19.328 -15.953 1 44.59 2 GLY B C 1
ATOM 703 O O . GLY B 1 2 ? -2.268 20.516 -16.031 1 44.59 2 GLY B O 1
ATOM 704 N N . ARG B 1 3 ? -2.869 19.031 -14.844 1 61.59 3 ARG B N 1
ATOM 705 C CA . ARG B 1 3 ? -2.238 19.656 -13.68 1 61.59 3 ARG B CA 1
ATOM 706 C C . ARG B 1 3 ? -0.724 19.469 -13.719 1 61.59 3 ARG B C 1
ATOM 708 O O . ARG B 1 3 ? -0.227 18.438 -14.164 1 61.59 3 ARG B O 1
ATOM 715 N N . GLY B 1 4 ? -0.019 20.25 -14.625 1 62.84 4 GLY B N 1
ATOM 716 C CA . GLY B 1 4 ? 1.435 20.25 -14.664 1 62.84 4 GLY B CA 1
ATOM 717 C C . GLY B 1 4 ? 2.062 19.25 -13.711 1 62.84 4 GLY B C 1
ATOM 718 O O . GLY B 1 4 ? 1.357 18.469 -13.07 1 62.84 4 GLY B O 1
ATOM 719 N N . LYS B 1 5 ? 3.4 19 -13.734 1 77.75 5 LYS B N 1
ATOM 720 C CA . LYS B 1 5 ? 4.164 18.141 -12.836 1 77.75 5 LYS B CA 1
ATOM 721 C C . LYS B 1 5 ? 3.969 18.562 -11.383 1 77.75 5 LYS B C 1
ATOM 723 O O . LYS B 1 5 ? 4.18 19.719 -11.031 1 77.75 5 LYS B O 1
ATOM 728 N N . ILE B 1 6 ? 3.311 17.734 -10.719 1 78.69 6 ILE B N 1
ATOM 729 C CA . ILE B 1 6 ? 3.039 18.062 -9.328 1 78.69 6 ILE B CA 1
ATOM 730 C C . ILE B 1 6 ? 4.293 17.828 -8.484 1 78.69 6 ILE B C 1
ATOM 732 O O . ILE B 1 6 ? 4.992 16.828 -8.672 1 78.69 6 ILE B O 1
ATOM 736 N N . VAL B 1 7 ? 4.656 18.938 -7.801 1 89.31 7 VAL B N 1
ATOM 737 C CA . VAL B 1 7 ? 5.691 18.781 -6.785 1 89.31 7 VAL B CA 1
ATOM 738 C C . VAL B 1 7 ? 5.141 17.984 -5.605 1 89.31 7 VAL B C 1
ATOM 740 O O . VAL B 1 7 ? 4.055 18.281 -5.102 1 89.31 7 VAL B O 1
ATOM 743 N N . ILE B 1 8 ? 5.883 16.922 -5.238 1 95.06 8 ILE B N 1
ATOM 744 C CA . ILE B 1 8 ? 5.406 16.094 -4.133 1 95.06 8 ILE B CA 1
ATOM 745 C C . ILE B 1 8 ? 5.746 16.766 -2.805 1 95.06 8 ILE B C 1
ATOM 747 O O . ILE B 1 8 ? 6.867 16.641 -2.303 1 95.06 8 ILE B O 1
ATOM 751 N N . ARG B 1 9 ? 4.914 17.438 -2.342 1 95.94 9 ARG B N 1
ATOM 752 C CA . ARG B 1 9 ? 4.938 18.109 -1.041 1 95.94 9 ARG B CA 1
ATOM 753 C C . ARG B 1 9 ? 3.543 18.141 -0.42 1 95.94 9 ARG B C 1
ATOM 755 O O . ARG B 1 9 ? 2.539 18.047 -1.13 1 95.94 9 ARG B O 1
ATOM 762 N N . ARG B 1 10 ? 3.656 18.297 0.872 1 95.5 10 ARG B N 1
ATOM 763 C CA . ARG B 1 10 ? 2.373 18.328 1.566 1 95.5 10 ARG B CA 1
ATOM 764 C C . ARG B 1 10 ? 1.45 19.391 0.973 1 95.5 10 ARG B C 1
ATOM 766 O O . ARG B 1 10 ? 1.869 20.516 0.738 1 95.5 10 ARG B O 1
ATOM 773 N N . ILE B 1 11 ? 0.273 18.953 0.728 1 95.81 11 ILE B N 1
ATOM 774 C CA . ILE B 1 11 ? -0.74 19.875 0.232 1 95.81 11 ILE B CA 1
ATOM 775 C C . ILE B 1 11 ? -1.235 20.766 1.375 1 95.81 11 ILE B C 1
ATOM 777 O O . ILE B 1 11 ? -1.719 20.266 2.393 1 95.81 11 ILE B O 1
ATOM 781 N N . ASP B 1 12 ? -1.259 22.062 1.256 1 95.88 12 ASP B N 1
ATOM 782 C CA . ASP B 1 12 ? -1.562 23 2.332 1 95.88 12 ASP B CA 1
ATOM 783 C C . ASP B 1 12 ? -3.068 23.188 2.488 1 95.88 12 ASP B C 1
ATOM 785 O O . ASP B 1 12 ? -3.574 23.297 3.607 1 95.88 12 ASP B O 1
ATOM 789 N N . ASN B 1 13 ? -3.711 23.391 1.359 1 96.12 13 ASN B N 1
ATOM 790 C CA . ASN B 1 13 ? -5.16 23.531 1.436 1 96.12 13 ASN B CA 1
ATOM 791 C C . ASN B 1 13 ? -5.824 22.266 1.955 1 96.12 13 ASN B C 1
ATOM 793 O O . ASN B 1 13 ? -5.703 21.203 1.343 1 96.12 13 ASN B O 1
ATOM 797 N N . SER B 1 14 ? -6.535 22.391 3.008 1 95.19 14 SER B N 1
ATOM 798 C CA . SER B 1 14 ? -7.098 21.219 3.691 1 95.19 14 SER B CA 1
ATOM 799 C C . SER B 1 14 ? -8.133 20.516 2.822 1 95.19 14 SER B C 1
ATOM 801 O O . SER B 1 14 ? -8.18 19.281 2.787 1 95.19 14 SER B O 1
ATOM 803 N N . THR B 1 15 ? -8.961 21.281 2.201 1 96.62 15 THR B N 1
ATOM 804 C CA . THR B 1 15 ? -10 20.688 1.362 1 96.62 15 THR B CA 1
ATOM 805 C C . THR B 1 15 ? -9.383 19.891 0.217 1 96.62 15 THR B C 1
ATOM 807 O O . THR B 1 15 ? -9.766 18.75 -0.024 1 96.62 15 THR B O 1
ATOM 810 N N . SER B 1 16 ? -8.422 20.5 -0.458 1 96.25 16 SER B N 1
ATOM 811 C CA . SER B 1 16 ? -7.73 19.812 -1.545 1 96.25 16 SER B CA 1
ATOM 812 C C . SER B 1 16 ? -6.977 18.594 -1.036 1 96.25 16 SER B C 1
ATOM 814 O O . SER B 1 16 ? -6.938 17.547 -1.704 1 96.25 16 SER B O 1
ATOM 816 N N . ARG B 1 17 ? -6.312 18.719 0.11 1 96.75 17 ARG B N 1
ATOM 817 C CA . ARG B 1 17 ? -5.57 17.609 0.708 1 96.75 17 ARG B CA 1
ATOM 818 C C . ARG B 1 17 ? -6.488 16.438 1.003 1 96.75 17 ARG B C 1
ATOM 820 O O . ARG B 1 17 ? -6.125 15.281 0.751 1 96.75 17 ARG B O 1
ATOM 827 N N . GLN B 1 18 ? -7.66 16.781 1.471 1 96.75 18 GLN B N 1
ATOM 828 C CA . GLN B 1 18 ? -8.625 15.734 1.792 1 96.75 18 GLN B CA 1
ATOM 829 C C . GLN B 1 18 ? -9.109 15.031 0.53 1 96.75 18 GLN B C 1
ATOM 831 O O . GLN B 1 18 ? -9.297 13.812 0.521 1 96.75 18 GLN B O 1
ATOM 836 N N . VAL B 1 19 ? -9.391 15.82 -0.468 1 97.81 19 VAL B N 1
ATOM 837 C CA . VAL B 1 19 ? -9.852 15.242 -1.726 1 97.81 19 VAL B CA 1
ATOM 838 C C . VAL B 1 19 ? -8.766 14.336 -2.309 1 97.81 19 VAL B C 1
ATOM 840 O O . VAL B 1 19 ? -9.047 13.211 -2.719 1 97.81 19 VAL B O 1
ATOM 843 N N . THR B 1 20 ? -7.547 14.805 -2.361 1 97.06 20 THR B N 1
ATOM 844 C CA . THR B 1 20 ? -6.422 14.023 -2.854 1 97.06 20 THR B CA 1
ATOM 845 C C . THR B 1 20 ? -6.25 12.75 -2.027 1 97.06 20 THR B C 1
ATOM 847 O O . THR B 1 20 ? -6.066 11.664 -2.584 1 97.06 20 THR B O 1
ATOM 850 N N . PHE B 1 21 ? -6.328 12.883 -0.715 1 97.75 21 PHE B N 1
ATOM 851 C CA . PHE B 1 21 ? -6.207 11.742 0.181 1 97.75 21 PHE B CA 1
ATOM 852 C C . PHE B 1 21 ? -7.199 10.648 -0.201 1 97.75 21 PHE B C 1
ATOM 854 O O . PHE B 1 21 ? -6.82 9.484 -0.356 1 97.75 21 PHE B O 1
ATOM 861 N N . SER B 1 22 ? -8.406 11.016 -0.419 1 98.06 22 SER B N 1
ATOM 862 C CA . SER B 1 22 ? -9.445 10.039 -0.72 1 98.06 22 SER B CA 1
ATOM 863 C C . SER B 1 22 ? -9.172 9.328 -2.039 1 98.06 22 SER B C 1
ATOM 865 O O . SER B 1 22 ? -9.289 8.102 -2.125 1 98.06 22 SER B O 1
ATOM 867 N N . LYS B 1 23 ? -8.82 10.102 -2.949 1 98.12 23 LYS B N 1
ATOM 868 C CA . LYS B 1 23 ? -8.594 9.539 -4.277 1 98.12 23 LYS B CA 1
ATOM 869 C C . LYS B 1 23 ? -7.383 8.617 -4.289 1 98.12 23 LYS B C 1
ATOM 871 O O . LYS B 1 23 ? -7.457 7.488 -4.781 1 98.12 23 LYS B O 1
ATOM 876 N N . ARG B 1 24 ? -6.332 9.094 -3.762 1 98.44 24 ARG B N 1
ATOM 877 C CA . ARG B 1 24 ? -5.102 8.312 -3.795 1 98.44 24 ARG B CA 1
ATOM 878 C C . ARG B 1 24 ? -5.203 7.094 -2.889 1 98.44 24 ARG B C 1
ATOM 880 O O . ARG B 1 24 ? -4.641 6.039 -3.193 1 98.44 24 ARG B O 1
ATOM 887 N N . ARG B 1 25 ? -5.777 7.258 -1.811 1 97.69 25 ARG B N 1
ATOM 888 C CA . ARG B 1 25 ? -6.004 6.125 -0.922 1 97.69 25 ARG B CA 1
ATOM 889 C C . ARG B 1 25 ? -6.73 4.996 -1.649 1 97.69 25 ARG B C 1
ATOM 891 O O . ARG B 1 25 ? -6.305 3.84 -1.598 1 97.69 25 ARG B O 1
ATOM 898 N N . SER B 1 26 ? -7.844 5.355 -2.279 1 98.38 26 SER B N 1
ATOM 899 C CA . SER B 1 26 ? -8.617 4.359 -3.01 1 98.38 26 SER B CA 1
ATOM 900 C C . SER B 1 26 ? -7.777 3.693 -4.094 1 98.38 26 SER B C 1
ATOM 902 O O . SER B 1 26 ? -7.859 2.48 -4.293 1 98.38 26 SER B O 1
ATOM 904 N N . GLY B 1 27 ? -7.02 4.508 -4.785 1 98.62 27 GLY B N 1
ATOM 905 C CA . GLY B 1 27 ? -6.141 3.973 -5.812 1 98.62 27 GLY B CA 1
ATOM 906 C C . GLY B 1 27 ? -5.098 3.016 -5.266 1 98.62 27 GLY B C 1
ATOM 907 O O . GLY B 1 27 ? -4.828 1.973 -5.867 1 98.62 27 GLY B O 1
ATOM 908 N N . LEU B 1 28 ? -4.504 3.346 -4.191 1 98.56 28 LEU B N 1
ATOM 909 C CA . LEU B 1 28 ? -3.484 2.516 -3.562 1 98.56 28 LEU B CA 1
ATOM 910 C C . LEU B 1 28 ? -4.047 1.148 -3.191 1 98.56 28 LEU B C 1
ATOM 912 O O . LEU B 1 28 ? -3.438 0.119 -3.488 1 98.56 28 LEU B O 1
ATOM 916 N N . LEU B 1 29 ? -5.176 1.2 -2.617 1 98 29 LEU B N 1
ATOM 917 C CA . LEU B 1 29 ? -5.801 -0.044 -2.184 1 98 29 LEU B CA 1
ATOM 918 C C . LEU B 1 29 ? -6.188 -0.904 -3.383 1 98 29 LEU B C 1
ATOM 920 O O . LEU B 1 29 ? -6.039 -2.127 -3.35 1 98 29 LEU B O 1
ATOM 924 N N . LYS B 1 30 ? -6.676 -0.32 -4.41 1 98.25 30 LYS B N 1
ATOM 925 C CA . LYS B 1 30 ? -7.008 -1.056 -5.625 1 98.25 30 LYS B CA 1
ATOM 926 C C . LYS B 1 30 ? -5.773 -1.726 -6.219 1 98.25 30 LYS B C 1
ATOM 928 O O . LYS B 1 30 ? -5.82 -2.893 -6.617 1 98.25 30 LYS B O 1
ATOM 933 N N . LYS B 1 31 ? -4.75 -0.984 -6.277 1 98.38 31 LYS B N 1
ATOM 934 C CA . LYS B 1 31 ? -3.516 -1.522 -6.844 1 98.38 31 LYS B CA 1
ATOM 935 C C . LYS B 1 31 ? -2.98 -2.674 -5.996 1 98.38 31 LYS B C 1
ATOM 937 O O . LYS B 1 31 ? -2.381 -3.613 -6.523 1 98.38 31 LYS B O 1
ATOM 942 N N . ALA B 1 32 ? -3.111 -2.561 -4.695 1 97.81 32 ALA B N 1
ATOM 943 C CA . ALA B 1 32 ? -2.693 -3.646 -3.812 1 97.81 32 ALA B CA 1
ATOM 944 C C . ALA B 1 32 ? -3.477 -4.922 -4.105 1 97.81 32 ALA B C 1
ATOM 946 O O . ALA B 1 32 ? -2.902 -6.012 -4.156 1 97.81 32 ALA B O 1
ATOM 947 N N . LYS B 1 33 ? -4.766 -4.805 -4.277 1 97 33 LYS B N 1
ATOM 948 C CA . LYS B 1 33 ? -5.605 -5.957 -4.598 1 97 33 LYS B CA 1
ATOM 949 C C . LYS B 1 33 ? -5.199 -6.582 -5.93 1 97 33 LYS B C 1
ATOM 951 O O . LYS B 1 33 ? -5.105 -7.805 -6.043 1 97 33 LYS B O 1
ATOM 956 N N . VAL B 1 34 ? -5.012 -5.781 -6.883 1 97.38 34 VAL B N 1
ATOM 957 C CA . VAL B 1 34 ? -4.637 -6.242 -8.219 1 97.38 34 VAL B CA 1
ATOM 958 C C . VAL B 1 34 ? -3.318 -7.008 -8.148 1 97.38 34 VAL B C 1
ATOM 960 O O . VAL B 1 34 ? -3.199 -8.102 -8.695 1 97.38 34 VAL B O 1
ATOM 963 N N . LEU B 1 35 ? -2.367 -6.402 -7.48 1 97.31 35 LEU B N 1
ATOM 964 C CA . LEU B 1 35 ? -1.073 -7.055 -7.312 1 97.31 35 LEU B CA 1
ATOM 965 C C . LEU B 1 35 ? -1.234 -8.422 -6.652 1 97.31 35 LEU B C 1
ATOM 967 O O . LEU B 1 35 ? -0.628 -9.398 -7.09 1 97.31 35 LEU B O 1
ATOM 971 N N . SER B 1 36 ? -2.008 -8.43 -5.574 1 95.25 36 SER B N 1
ATOM 972 C CA . SER B 1 36 ? -2.232 -9.672 -4.844 1 95.25 36 SER B CA 1
ATOM 973 C C . SER B 1 36 ? -2.789 -10.758 -5.762 1 95.25 36 SER B C 1
ATOM 975 O O . SER B 1 36 ? -2.338 -11.906 -5.719 1 95.25 36 SER B O 1
ATOM 977 N N . VAL B 1 37 ? -3.721 -10.453 -6.609 1 96.25 37 VAL B N 1
ATOM 978 C CA . VAL B 1 37 ? -4.402 -11.43 -7.449 1 96.25 37 VAL B CA 1
ATOM 979 C C . VAL B 1 37 ? -3.508 -11.812 -8.633 1 96.25 37 VAL B C 1
ATOM 981 O O . VAL B 1 37 ? -3.305 -12.992 -8.906 1 96.25 37 VAL B O 1
ATOM 984 N N . LEU B 1 38 ? -2.936 -10.859 -9.273 1 96.31 38 LEU B N 1
ATOM 985 C CA . LEU B 1 38 ? -2.139 -11.133 -10.469 1 96.31 38 LEU B CA 1
ATOM 986 C C . LEU B 1 38 ? -0.938 -12.008 -10.133 1 96.31 38 LEU B C 1
ATOM 988 O O . LEU B 1 38 ? -0.571 -12.891 -10.906 1 96.31 38 LEU B O 1
ATOM 992 N N . CYS B 1 39 ? -0.393 -11.711 -9.008 1 96.12 39 CYS B N 1
ATOM 993 C CA . CYS B 1 39 ? 0.907 -12.312 -8.734 1 96.12 39 CYS B CA 1
ATOM 994 C C . CYS B 1 39 ? 0.817 -13.312 -7.586 1 96.12 39 CYS B C 1
ATOM 996 O O . CYS B 1 39 ? 1.84 -13.797 -7.098 1 96.12 39 CYS B O 1
ATOM 998 N N . ASP B 1 40 ? -0.333 -13.523 -7.168 1 92.94 40 ASP B N 1
ATOM 999 C CA . ASP B 1 40 ? -0.492 -14.414 -6.023 1 92.94 40 ASP B CA 1
ATOM 1000 C C . ASP B 1 40 ? 0.467 -14.039 -4.898 1 92.94 40 ASP B C 1
ATOM 1002 O O . ASP B 1 40 ? 1.203 -14.891 -4.391 1 92.94 40 ASP B O 1
ATOM 1006 N N . ALA B 1 41 ? 0.465 -12.828 -4.641 1 92.19 41 ALA B N 1
ATOM 1007 C CA . ALA B 1 41 ? 1.373 -12.281 -3.633 1 92.19 41 ALA B CA 1
ATOM 1008 C C . ALA B 1 41 ? 0.625 -11.938 -2.348 1 92.1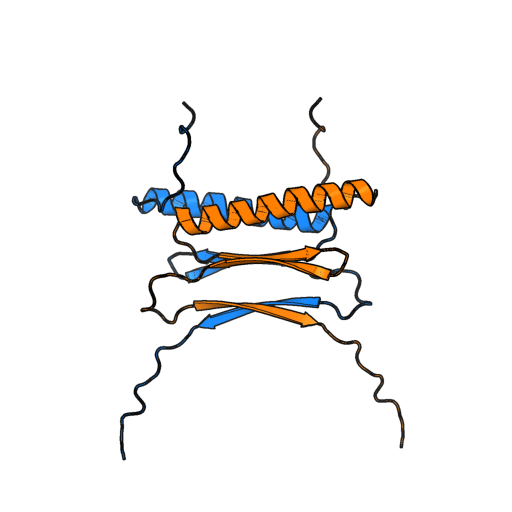9 41 ALA B C 1
ATOM 1010 O O . ALA B 1 41 ? -0.569 -11.625 -2.381 1 92.19 41 ALA B O 1
ATOM 1011 N N . GLU B 1 42 ? 1.276 -12.07 -1.242 1 87.75 42 GLU B N 1
ATOM 1012 C CA . GLU B 1 42 ? 0.771 -11.555 0.024 1 87.75 42 GLU B CA 1
ATOM 1013 C C . GLU B 1 42 ? 1.034 -10.055 0.149 1 87.75 42 GLU B C 1
ATOM 1015 O O . GLU B 1 42 ? 2.182 -9.609 0.074 1 87.75 42 GLU B O 1
ATOM 1020 N N . VAL B 1 43 ? -0.011 -9.359 0.287 1 91.88 43 VAL B N 1
ATOM 1021 C CA . VAL B 1 43 ? 0.084 -7.902 0.309 1 91.88 43 VAL B CA 1
ATOM 1022 C C . VAL B 1 43 ? -0.728 -7.348 1.478 1 91.88 43 VAL B C 1
ATOM 1024 O O . VAL B 1 43 ? -1.859 -7.777 1.714 1 91.88 43 VAL B O 1
ATOM 1027 N N . GLY B 1 44 ? -0.133 -6.453 2.283 1 90.38 44 GLY B N 1
ATOM 1028 C CA . GLY B 1 44 ? -0.804 -5.688 3.322 1 90.38 44 GLY B CA 1
ATOM 1029 C C . GLY B 1 44 ? -0.638 -4.188 3.16 1 90.38 44 GLY B C 1
ATOM 1030 O O . GLY B 1 44 ? 0.466 -3.705 2.9 1 90.38 44 GLY B O 1
ATOM 1031 N N . VAL B 1 45 ? -1.726 -3.469 3.256 1 92.69 45 VAL B N 1
ATOM 1032 C CA . VAL B 1 45 ? -1.71 -2.01 3.205 1 92.69 45 VAL B CA 1
ATOM 1033 C C . VAL B 1 45 ? -2.559 -1.444 4.344 1 92.69 45 VAL B C 1
ATOM 1035 O O . VAL B 1 45 ? -3.652 -1.944 4.617 1 92.69 45 VAL B O 1
ATOM 1038 N N . ILE B 1 46 ? -2.002 -0.415 4.938 1 89.25 46 ILE B N 1
ATOM 1039 C CA . ILE B 1 46 ? -2.756 0.312 5.957 1 89.25 46 ILE B CA 1
ATOM 1040 C C . ILE B 1 46 ? -2.586 1.814 5.746 1 89.25 46 ILE B C 1
ATOM 1042 O O . ILE B 1 46 ? -1.488 2.285 5.441 1 89.25 46 ILE B O 1
ATOM 1046 N N . VAL B 1 47 ? -3.697 2.541 5.863 1 91.56 47 VAL B N 1
ATOM 1047 C CA . VAL B 1 47 ? -3.688 3.994 5.715 1 91.56 47 VAL B CA 1
ATOM 1048 C C . VAL B 1 47 ? -4.551 4.633 6.801 1 91.56 47 VAL B C 1
ATOM 1050 O O . VAL B 1 47 ? -5.676 4.191 7.047 1 91.56 47 VAL B O 1
ATOM 1053 N N . PHE B 1 48 ? -4.008 5.621 7.379 1 89.5 48 PHE B N 1
ATOM 1054 C CA . PHE B 1 48 ? -4.781 6.359 8.375 1 89.5 48 PHE B CA 1
ATOM 1055 C C . PHE B 1 48 ? -5.141 7.746 7.855 1 89.5 48 PHE B C 1
ATOM 1057 O O . PHE B 1 48 ? -4.305 8.438 7.27 1 89.5 48 P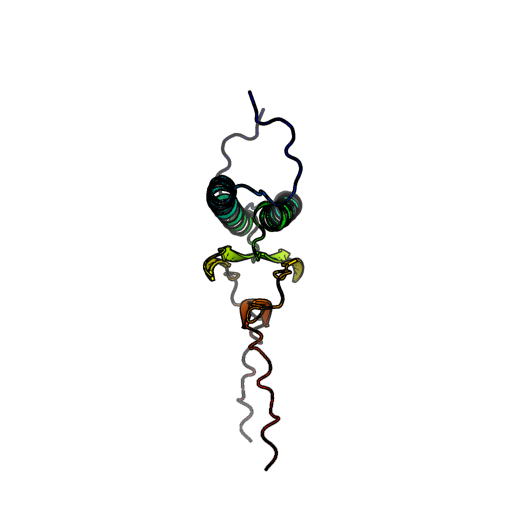HE B O 1
ATOM 1064 N N . SER B 1 49 ? -6.379 8.094 8.102 1 87.75 49 SER B N 1
ATOM 1065 C CA . SER B 1 49 ? -6.785 9.469 7.812 1 87.75 49 SER B CA 1
ATOM 1066 C C . SER B 1 49 ? -6.328 10.422 8.906 1 87.75 49 SER B C 1
ATOM 1068 O O . SER B 1 49 ? -5.875 9.984 9.969 1 87.75 49 SER B O 1
ATOM 1070 N N . SER B 1 50 ? -6.562 11.742 8.562 1 84.88 50 SER B N 1
ATOM 1071 C CA . SER B 1 50 ? -6.219 12.773 9.539 1 84.88 50 SER B CA 1
ATOM 1072 C C . SER B 1 50 ? -7.102 12.664 10.781 1 84.88 50 SER B C 1
ATOM 1074 O O . SER B 1 50 ? -6.684 13.047 11.875 1 84.88 50 SER B O 1
ATOM 1076 N N . THR B 1 51 ? -8.273 12.094 10.656 1 83.88 51 THR B N 1
ATOM 1077 C CA . THR B 1 51 ? -9.195 11.961 11.773 1 83.88 51 THR B CA 1
ATOM 1078 C C . THR B 1 51 ? -8.969 10.641 12.508 1 83.88 51 THR B C 1
ATOM 1080 O O . THR B 1 51 ? -9.656 10.336 13.477 1 83.88 51 THR B O 1
ATOM 1083 N N . GLY B 1 52 ? -8.078 9.82 11.961 1 79.81 52 GLY B N 1
ATOM 1084 C CA . GLY B 1 52 ? -7.754 8.57 12.625 1 79.81 52 GLY B CA 1
ATOM 1085 C C . GLY B 1 52 ? -8.492 7.379 12.039 1 79.81 52 GLY B C 1
ATOM 1086 O O . GLY B 1 52 ? -8.391 6.266 12.555 1 79.81 52 GLY B O 1
ATOM 1087 N N . LYS B 1 53 ? -9.258 7.656 11.031 1 85.56 53 LYS B N 1
ATOM 1088 C CA . LYS B 1 53 ? -9.93 6.539 10.367 1 85.56 53 LYS B CA 1
ATOM 1089 C C . LYS B 1 53 ? -8.93 5.629 9.664 1 85.56 53 LYS B C 1
ATOM 1091 O O . LYS B 1 53 ? -8 6.109 9.008 1 85.56 53 LYS B O 1
ATOM 1096 N N . LEU B 1 54 ? -9.125 4.281 9.891 1 86.12 54 LEU B N 1
ATOM 1097 C CA . LEU B 1 54 ? -8.219 3.297 9.32 1 86.12 54 LEU B CA 1
ATOM 1098 C C . LEU B 1 54 ? -8.789 2.689 8.047 1 86.12 54 LEU B C 1
ATOM 1100 O O . LEU B 1 54 ? -9.969 2.322 8.008 1 86.12 54 LEU B O 1
ATOM 1104 N N . TYR B 1 55 ? -8.023 2.635 6.98 1 91.69 55 TYR B N 1
ATOM 1105 C CA . TYR B 1 55 ? -8.281 1.897 5.75 1 91.69 55 TYR B CA 1
ATOM 1106 C C . TYR B 1 55 ? -7.23 0.82 5.523 1 91.69 55 TYR B C 1
ATOM 1108 O O . TYR B 1 55 ? -6.051 1.02 5.832 1 91.69 55 TYR B O 1
ATOM 1116 N N . ASP B 1 56 ? -7.711 -0.354 5.008 1 88.25 56 ASP B N 1
ATOM 1117 C CA . ASP B 1 56 ? -6.688 -1.385 4.859 1 88.25 56 ASP B CA 1
ATOM 1118 C C . ASP B 1 56 ? -7.047 -2.361 3.742 1 88.25 56 ASP B C 1
ATOM 1120 O O . ASP B 1 56 ? -8.188 -2.389 3.277 1 88.25 56 ASP B O 1
ATOM 1124 N N . HIS B 1 57 ? -6.051 -3 3.252 1 92 57 HIS B N 1
ATOM 1125 C CA . HIS B 1 57 ? -6.102 -4.199 2.424 1 92 57 HIS B CA 1
ATOM 1126 C C . HIS B 1 57 ? -5.102 -5.246 2.91 1 92 57 HIS B C 1
ATOM 1128 O O . HIS B 1 57 ? -3.939 -4.926 3.168 1 92 57 HIS B O 1
ATOM 1134 N N . ALA B 1 58 ? -5.633 -6.41 3.176 1 87.81 58 ALA B N 1
ATOM 1135 C CA . ALA B 1 58 ? -4.738 -7.516 3.512 1 87.81 58 ALA B CA 1
ATOM 1136 C C . ALA B 1 58 ? -5.234 -8.82 2.906 1 87.81 58 ALA B C 1
ATOM 1138 O O . ALA B 1 58 ? -6.441 -9.078 2.859 1 87.81 58 ALA B O 1
ATOM 1139 N N . ASN B 1 59 ? -4.254 -9.594 2.393 1 82 59 ASN B N 1
ATOM 1140 C CA . ASN B 1 59 ? -4.602 -10.938 1.935 1 82 59 ASN B CA 1
ATOM 1141 C C . ASN B 1 59 ? -3.607 -11.977 2.445 1 82 59 ASN B C 1
ATOM 1143 O O . ASN B 1 59 ? -2.502 -11.633 2.867 1 82 59 ASN B O 1
ATOM 1147 N N . THR B 1 60 ? -4.156 -13.148 2.771 1 67.75 60 THR B N 1
ATOM 1148 C CA . THR B 1 60 ? -3.299 -14.266 3.164 1 67.75 60 THR B CA 1
ATOM 1149 C C . THR B 1 60 ? -3.162 -15.273 2.027 1 67.75 60 THR B C 1
ATOM 1151 O O . THR B 1 60 ? -4.043 -15.375 1.172 1 67.75 60 THR B O 1
ATOM 1154 N N . ARG B 1 61 ? -1.932 -15.734 1.971 1 62.12 61 ARG B N 1
ATOM 1155 C CA . ARG B 1 61 ? -1.703 -16.734 0.938 1 62.12 61 ARG B CA 1
ATOM 1156 C C . ARG B 1 61 ? -2.639 -17.938 1.116 1 62.12 61 ARG B C 1
ATOM 1158 O O . ARG B 1 61 ? -3.008 -18.266 2.24 1 62.12 61 ARG B O 1
ATOM 1165 N N . SER B 1 62 ? -3.377 -18.141 0.073 1 54.25 62 SER B N 1
ATOM 1166 C CA . SER B 1 62 ? -4.27 -19.297 0.105 1 54.25 62 SER B CA 1
ATOM 1167 C C . SER B 1 62 ? -3.516 -20.562 0.501 1 54.25 62 SER B C 1
ATOM 1169 O O . SER B 1 62 ? -4.09 -21.469 1.108 1 54.25 62 SER B O 1
ATOM 1171 N N . ASP B 1 63 ? -2.312 -20.875 0.021 1 53.12 63 ASP B N 1
ATOM 1172 C CA . ASP B 1 63 ? -1.731 -22.203 0.27 1 53.12 63 ASP B 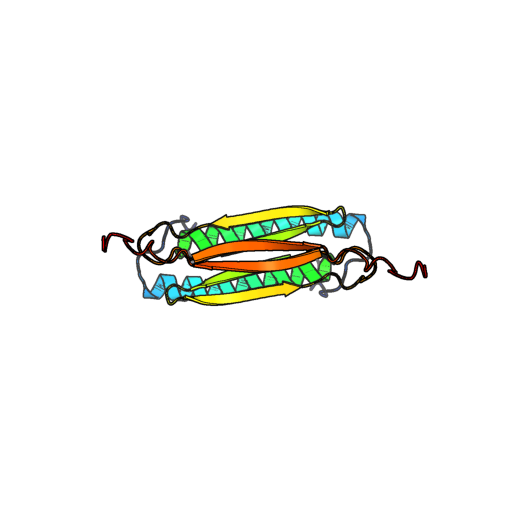CA 1
ATOM 1173 C C . ASP B 1 63 ? -1.263 -22.328 1.718 1 53.12 63 ASP B C 1
ATOM 1175 O O . ASP B 1 63 ? -0.364 -21.594 2.15 1 53.12 63 ASP B O 1
ATOM 1179 N N . LEU B 1 64 ? -2.143 -22.672 2.594 1 45.19 64 LEU B N 1
ATOM 1180 C CA . LEU B 1 64 ? -2.084 -23.062 4 1 45.19 64 LEU B CA 1
ATOM 1181 C C . LEU B 1 64 ? -0.811 -23.844 4.297 1 45.19 64 LEU B C 1
ATOM 1183 O O . LEU B 1 64 ? -0.563 -24.219 5.445 1 45.19 64 LEU B O 1
ATOM 1187 N N . SER B 1 65 ? -0.245 -24.578 3.496 1 44.69 65 SER B N 1
ATOM 1188 C CA . SER B 1 65 ? 0.732 -25.578 3.922 1 44.69 65 SER B CA 1
ATOM 1189 C C . SER B 1 65 ? 1.976 -24.906 4.508 1 44.69 65 SER B C 1
ATOM 1191 O O . SER B 1 65 ? 2.816 -25.578 5.109 1 44.69 65 SER B O 1
ATOM 1193 N N . LEU B 1 66 ? 2.457 -23.828 4.125 1 47.25 66 LEU B N 1
ATOM 1194 C CA . LEU B 1 66 ? 3.658 -23.281 4.746 1 47.25 66 LEU B CA 1
ATOM 1195 C C . LEU B 1 66 ? 3.295 -22.359 5.906 1 47.25 66 LEU B C 1
ATOM 1197 O O . LEU B 1 66 ? 2.168 -21.859 5.984 1 47.25 66 LEU B O 1
ATOM 1201 N N . PRO B 1 67 ? 4.168 -22.406 6.938 1 48.25 67 PRO B N 1
ATOM 1202 C CA . PRO B 1 67 ? 3.9 -21.469 8.039 1 48.25 67 PRO B CA 1
ATOM 1203 C C . PRO B 1 67 ? 3.309 -20.141 7.566 1 48.25 67 PRO B C 1
ATOM 1205 O O . PRO B 1 67 ? 3.824 -19.531 6.625 1 48.25 67 PRO B O 1
ATOM 1208 N N . SER B 1 68 ? 2.035 -20.234 7.434 1 52.66 68 SER B N 1
ATOM 1209 C CA . SER B 1 68 ? 1.187 -19.172 6.914 1 52.66 68 SER B CA 1
ATOM 1210 C C . SER B 1 68 ? 1.618 -17.812 7.445 1 52.66 68 SER B C 1
ATOM 1212 O O . SER B 1 68 ? 1.808 -17.641 8.648 1 52.66 68 SER B O 1
ATOM 1214 N N . ARG B 1 69 ? 2.508 -17.297 6.699 1 52.69 69 ARG B N 1
ATOM 1215 C CA . ARG B 1 69 ? 2.871 -15.938 7.086 1 52.69 69 ARG B CA 1
ATOM 1216 C C . ARG B 1 69 ? 1.651 -15.016 7.078 1 52.69 69 ARG B C 1
ATOM 1218 O O . ARG B 1 69 ? 0.869 -15.023 6.125 1 52.69 69 ARG B O 1
ATOM 1225 N N . SER B 1 70 ? 1.152 -14.844 8.281 1 59.53 70 SER B N 1
ATOM 1226 C CA . SER B 1 70 ? 0.083 -13.852 8.367 1 59.53 70 SER B CA 1
ATOM 1227 C C . SER B 1 70 ? 0.631 -12.477 8.727 1 59.53 70 SER B C 1
ATOM 1229 O O . SER B 1 70 ? 1.493 -12.352 9.602 1 59.53 70 SER B O 1
ATOM 1231 N N . VAL B 1 71 ? 0.525 -11.609 7.828 1 59.06 71 VAL B N 1
ATOM 1232 C CA . VAL B 1 71 ? 0.918 -10.234 8.102 1 59.06 71 VAL B CA 1
ATOM 1233 C C . VAL B 1 71 ? -0.123 -9.57 9 1 59.06 71 VAL B C 1
ATOM 1235 O O . VAL B 1 71 ? -1.327 -9.727 8.781 1 59.06 71 VAL B O 1
ATOM 1238 N N . TYR B 1 72 ? 0.247 -9.32 10.141 1 59.44 72 TYR B N 1
ATOM 1239 C CA . TYR B 1 72 ? -0.641 -8.555 11.008 1 59.44 72 TYR B CA 1
ATOM 1240 C C . TYR B 1 72 ? -0.158 -7.117 11.148 1 59.44 72 TYR B C 1
ATOM 1242 O O . TYR B 1 72 ? 1.032 -6.836 10.984 1 59.44 72 TYR B O 1
ATOM 1250 N N . PHE B 1 73 ? -1.137 -6.305 10.992 1 60.69 73 PHE B N 1
ATOM 1251 C CA . PHE B 1 73 ? -0.862 -4.891 11.234 1 60.69 73 PHE B CA 1
ATOM 1252 C C . PHE B 1 73 ? -1.062 -4.547 12.711 1 60.69 73 PHE B C 1
ATOM 1254 O O . PHE B 1 73 ? -1.968 -5.074 13.359 1 60.69 73 PHE B O 1
ATOM 1261 N N . GLY B 1 74 ? 0.002 -4.172 13.367 1 59.5 74 GLY B N 1
ATOM 1262 C CA . GLY B 1 74 ? -0.209 -3.586 14.68 1 59.5 74 GLY B CA 1
AT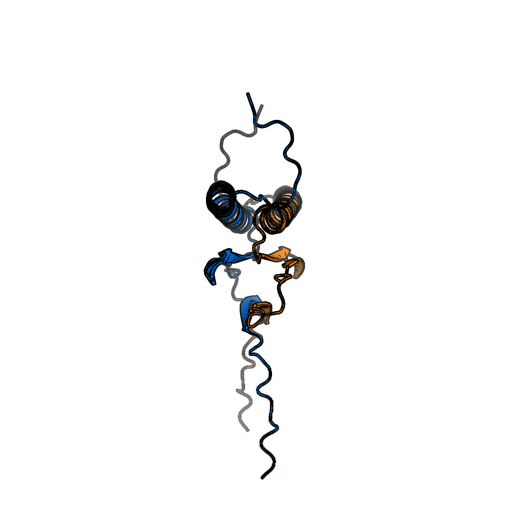OM 1263 C C . GLY B 1 74 ? -0.037 -2.078 14.695 1 59.5 74 GLY B C 1
ATOM 1264 O O . GLY B 1 74 ? 0.703 -1.524 13.883 1 59.5 74 GLY B O 1
ATOM 1265 N N . VAL B 1 75 ? -0.978 -1.44 15.18 1 53.38 75 VAL B N 1
ATOM 1266 C CA . VAL B 1 75 ? -0.866 -0.005 15.414 1 53.38 75 VAL B CA 1
ATOM 1267 C C . VAL B 1 75 ? -0.469 0.249 16.875 1 53.38 75 VAL B C 1
ATOM 1269 O O . VAL B 1 75 ? -1.108 -0.261 17.797 1 53.38 75 VAL B O 1
ATOM 1272 N N . TYR B 1 76 ? 0.754 0.514 16.922 1 56.38 76 TYR B N 1
ATOM 1273 C CA . TYR B 1 76 ? 1.181 0.858 18.281 1 56.38 76 TYR B CA 1
ATOM 1274 C C . TYR B 1 76 ? 0.947 2.338 18.562 1 56.38 76 TYR B C 1
ATOM 1276 O O . TYR B 1 76 ? 1.325 3.197 17.766 1 56.38 76 TYR B O 1
ATOM 1284 N N . ILE B 1 77 ? -0.095 2.553 19.344 1 49.5 77 ILE B N 1
ATOM 1285 C CA . ILE B 1 77 ? -0.305 3.908 19.844 1 49.5 77 ILE B CA 1
ATOM 1286 C C . ILE B 1 77 ? 0.598 4.164 21.047 1 49.5 77 ILE B C 1
ATOM 1288 O O . ILE B 1 77 ? 0.573 3.406 22.031 1 49.5 77 ILE B O 1
ATOM 1292 N N . GLN B 1 78 ? 1.695 4.793 20.688 1 49.97 78 GLN B N 1
ATOM 1293 C CA . GLN B 1 78 ? 2.498 5.188 21.844 1 49.97 78 GLN B CA 1
ATOM 1294 C C . GLN B 1 78 ? 1.755 6.199 22.703 1 49.97 78 GLN B C 1
ATOM 1296 O O . GLN B 1 78 ? 1.38 7.273 22.234 1 49.97 78 GLN B O 1
ATOM 1301 N N . LEU B 1 79 ? 1.139 5.684 23.75 1 49.28 79 LEU B N 1
ATOM 1302 C CA . LEU B 1 79 ? 0.499 6.543 24.734 1 49.28 79 LEU B CA 1
ATOM 1303 C C . LEU B 1 79 ? 1.512 7.492 25.375 1 49.28 79 LEU B C 1
ATOM 1305 O O . LEU B 1 79 ? 2.693 7.16 25.484 1 49.28 79 LEU B O 1
ATOM 1309 N N . PRO B 1 80 ? 1.145 8.734 25.578 1 48.69 80 PRO B N 1
ATOM 1310 C CA . PRO B 1 80 ? 2.045 9.625 26.312 1 48.69 80 PRO B CA 1
ATOM 1311 C C . PRO B 1 80 ? 2.582 9 27.594 1 48.69 80 PRO B C 1
ATOM 1313 O O . PRO B 1 80 ? 1.918 8.156 28.203 1 48.69 80 PRO B O 1
ATOM 1316 N N . LYS B 1 81 ? 3.834 8.836 27.766 1 47.91 81 LYS B N 1
ATOM 1317 C CA . LYS B 1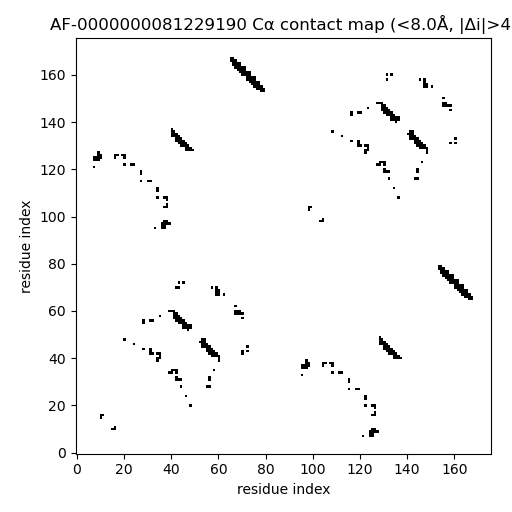 81 ? 4.379 8.453 29.078 1 47.91 81 LYS B CA 1
ATOM 1318 C C . LYS B 1 81 ? 3.674 9.195 30.203 1 47.91 81 LYS B C 1
ATOM 1320 O O . LYS B 1 81 ? 3.592 10.422 30.188 1 47.91 81 LYS B O 1
ATOM 1325 N N . TYR B 1 82 ? 2.682 8.75 30.984 1 44.41 82 TYR B N 1
ATOM 1326 C CA . TYR B 1 82 ? 2.342 9.352 32.25 1 44.41 82 TYR B CA 1
ATOM 1327 C C . TYR B 1 82 ? 3.596 9.648 33.062 1 44.41 82 TYR B C 1
ATOM 1329 O O . TYR B 1 82 ? 4.574 8.906 33 1 44.41 82 TYR B O 1
ATOM 1337 N N . GLY B 1 83 ? 3.975 10.891 33.375 1 41.94 83 GLY B N 1
ATOM 1338 C CA . GLY B 1 83 ? 4.816 11.305 34.5 1 41.94 83 GLY B CA 1
ATOM 1339 C C . GLY B 1 83 ? 4.559 10.516 35.75 1 41.94 83 GLY B C 1
ATOM 1340 O O . GLY B 1 83 ? 3.457 10.555 36.312 1 41.94 83 GLY B O 1
ATOM 1341 N N . SER B 1 84 ? 4.984 9.266 35.938 1 43.97 84 SER B N 1
ATOM 1342 C CA . SER B 1 84 ? 5.066 8.734 37.281 1 43.97 84 SER B CA 1
ATOM 1343 C C . SER B 1 84 ? 5.555 9.789 38.281 1 43.97 84 SER B C 1
ATOM 1345 O O . SER B 1 84 ? 6.723 9.789 38.656 1 43.97 84 SER B O 1
ATOM 1347 N N . ASP B 1 85 ? 5.656 11.07 38.094 1 39.94 85 ASP B N 1
ATOM 1348 C CA . ASP B 1 85 ? 6.242 11.773 39.219 1 39.94 85 ASP B CA 1
ATOM 1349 C C . ASP B 1 85 ? 5.352 11.648 40.469 1 39.94 85 ASP B C 1
ATOM 1351 O O . ASP B 1 85 ? 5.559 12.352 41.438 1 39.94 85 ASP B O 1
ATOM 1355 N N . ARG B 1 86 ? 4.137 11.109 40.625 1 36.78 86 ARG B N 1
ATOM 1356 C CA . ARG B 1 86 ? 3.697 11.398 42 1 36.78 86 ARG B CA 1
ATOM 1357 C C . ARG B 1 86 ? 4.586 10.688 43.031 1 36.78 86 ARG B C 1
ATOM 1359 O O . ARG B 1 86 ? 4.758 9.469 42.969 1 36.78 86 ARG B O 1
ATOM 1366 N N . GLU B 1 87 ? 5.652 11.297 43.594 1 36.47 87 GLU B N 1
ATOM 1367 C CA . GLU B 1 87 ? 6.371 11.188 44.844 1 36.47 87 GLU B CA 1
ATOM 1368 C C . GLU B 1 87 ? 5.426 10.844 46 1 36.47 87 GLU B C 1
ATOM 1370 O O . GLU B 1 87 ? 4.496 11.602 46.312 1 36.47 87 GLU B O 1
ATOM 1375 N N . ASP B 1 88 ? 5.031 9.555 46.312 1 28.09 88 ASP B N 1
ATOM 1376 C CA . ASP B 1 88 ? 5.012 9.297 47.75 1 28.09 88 ASP B CA 1
ATOM 1377 C C . ASP B 1 88 ? 6.426 9.297 48.344 1 28.09 88 ASP B C 1
ATOM 1379 O O . ASP B 1 88 ? 7.359 8.797 47.719 1 28.09 88 ASP B O 1
#

Nearest PDB structures (foldseek):
  1egw-assembly1_B  TM=9.289E-01  e=5.418E-05  Homo sapiens
  3p57-assembly1_D  TM=8.644E-01  e=5.418E-05  Homo sapiens
  1n6j-assembly1_A  TM=9.074E-01  e=7.479E-05  Homo sapiens
  1hbx-assembly1_A  TM=9.517E-01  e=2.098E-04  Homo sapiens
  6byy-assembly1_B  TM=7.092E-01  e=5.418E-05  Homo sapiens

InterPro domains:
  IPR002100 Transcription factor, MADS-box [PF00319] (10-56)
  IPR002100 Transcription factor, MADS-box [PR00404] (3-23)
  IPR002100 Transcription factor, MADS-box [PR00404] (23-38)
  IPR002100 Transcription factor, MADS-box [PR00404] (38-59)
  IPR002100 Transcription factor, MADS-box [PS50066] (1-61)
  IPR002100 Transcription factor, MADS-box [SM00432] (1-60)
  IPR033896 MADS MEF2-like, N-terminal [cd00265] (2-60)
  IPR036879 Transcription factor, MADS-box superfamily [G3DSA:3.40.1810.10] (13-70)
  IPR036879 Transcription factor, MADS-box superfamily [SSF55455] (2-61)
  IPR050142 MADS-box/MEF2 Transcription Factor [PTHR48019] (3-63)

pLDDT: mean 77.1, std 21.73, range [28.09, 98.62]

Secondary structure (DSSP, 8-state):
--------S---SHHHHHHHHHHHHHHHHHHHHHHHHHHT-EEEEEEE-TT--EEEEE---S-TTS-EEEEEEEEEEE----------/----S---S---SHHHHHHHHHHHHHHHHHHHHHHHHHHT-EEEEEEE-TT--EEEEE---S-TTS-EEEEEEEEEEE----------

Sequence (176 aa):
MGRGKIVIRRIDNSTSRQVTFSKRRSGLLKKAKVLSVLCDAEVGVIVFSSTGKLYDHANTRSDLSLPSRSVYFGVYIQLPKYGSDREDMGRGKIVIRRIDNSTSRQVTFSKRRSGLLKKAKVLSVLCDAEVGVIVFSSTGKLYDHANTRSDLSLPSRSVYFGVYIQLPKYGSDRED

Solvent-accessible surface area (backbone atoms only — not comparable to full-atom values): 10364 Å² total; per-residue (Å²): 126,76,81,65,89,75,76,89,42,62,48,79,54,62,68,60,23,50,52,50,41,55,53,49,49,55,49,52,49,51,51,48,52,50,47,24,43,28,44,68,33,36,34,37,38,39,38,35,46,97,88,62,51,78,45,75,43,73,52,62,63,78,72,67,83,46,51,40,54,35,74,38,81,38,70,42,58,44,62,75,78,74,78,80,63,82,76,127,128,76,80,65,87,75,75,90,44,64,49,78,53,61,68,61,22,51,52,50,40,54,53,49,50,55,49,51,49,51,52,48,53,49,46,24,43,29,44,70,31,36,32,38,37,39,38,36,46,96,87,62,51,78,46,75,43,75,54,65,65,78,72,67,85,48,53,40,56,36,74,37,80,38,70,42,59,45,62,73,78,73,76,80,62,84,79,127

Radius of gyration: 20.04 Å; Cα contacts (8 Å, |Δi|>4): 259; chains: 2; bounding box: 21×64×77 Å

Foldseek 3Di:
DPPPDDDPDQDDDPVVNVVCCVVVVVVVQVVQVVCCVVVVDWGKDWDADPVGDIDIDTDWRPPPPPPTDGDDDDDDDPDPPPPPPPDD/DPPPDDDPDQDDDPVVNVVCCVVVVVVVQVVQVVCCVVVVDWGKDWDADPVGDIDIDTDWRPPPPPPGPGDDDDDDDPDPPPPPPPDD